Protein AF-A0A2N2AMV7-F1 (afdb_monomer_lite)

Secondary structure (DSSP, 8-state):
----------SSSSSSSS----------TT----HHHHHHHHHHHH-TT--HHHHHHHHHHHHTSPP-PPP---

Foldseek 3Di:
DDDDDDDDPPPVPDPPDPPPPDPPPPVPDLDAQDPVLLVVLVVLCVDPPRDPVSVVVSVVNNVRHDDDDPDPPD

Radius of gyration: 22.49 Å; chains: 1; bounding box: 31×39×76 Å

Structure (mmCIF, N/CA/C/O backbone):
data_AF-A0A2N2AMV7-F1
#
_entry.id   AF-A0A2N2AMV7-F1
#
loop_
_atom_site.group_PDB
_atom_site.id
_atom_site.type_symbol
_atom_site.label_atom_id
_atom_site.label_alt_id
_atom_site.label_comp_id
_atom_site.label_asym_id
_atom_site.label_entity_id
_atom_site.label_seq_id
_atom_site.pdbx_PDB_ins_code
_atom_site.Cartn_x
_atom_site.Cartn_y
_atom_site.Cartn_z
_atom_site.occupancy
_atom_site.B_iso_or_equiv
_atom_site.auth_seq_id
_atom_site.auth_comp_id
_atom_site.auth_asym_id
_atom_site.auth_atom_id
_atom_site.pdbx_PDB_model_num
ATOM 1 N N . MET A 1 1 ? -6.705 -0.106 52.676 1.00 40.06 1 MET A N 1
ATOM 2 C CA . MET A 1 1 ? -6.632 -1.567 52.874 1.00 40.06 1 MET A CA 1
ATOM 3 C C . MET A 1 1 ? -6.093 -2.187 51.598 1.00 40.06 1 MET A C 1
ATOM 5 O O . MET A 1 1 ? -6.695 -1.971 50.563 1.00 40.06 1 MET A O 1
ATOM 9 N N . GLN A 1 2 ? -4.953 -2.877 51.733 1.00 44.03 2 GLN A N 1
ATOM 10 C CA . GLN A 1 2 ? -4.408 -3.938 50.864 1.00 44.03 2 GLN A CA 1
ATOM 11 C C . GLN A 1 2 ? -4.166 -3.542 49.390 1.00 44.03 2 GLN A C 1
ATOM 13 O O . GLN A 1 2 ? -5.095 -3.448 48.604 1.00 44.03 2 GLN A O 1
ATOM 18 N N . LYS A 1 3 ? -2.942 -3.119 49.028 1.00 45.16 3 LYS A N 1
ATOM 19 C CA . LYS A 1 3 ? -1.796 -3.984 48.630 1.00 45.16 3 LYS A CA 1
ATOM 20 C C . LYS A 1 3 ? -2.218 -4.918 47.486 1.00 45.16 3 LYS A C 1
ATOM 22 O O . LYS A 1 3 ? -3.102 -5.731 47.687 1.00 45.16 3 LYS A O 1
ATOM 27 N N . THR A 1 4 ? -1.631 -4.826 46.297 1.00 52.19 4 THR A N 1
ATOM 28 C CA . THR A 1 4 ? -0.277 -5.344 46.060 1.00 52.19 4 THR A CA 1
ATOM 29 C C . THR A 1 4 ? 0.541 -4.545 45.047 1.00 52.19 4 THR A C 1
ATOM 31 O O . THR A 1 4 ? 0.075 -4.143 43.984 1.00 52.19 4 THR A O 1
ATOM 34 N N . GLU A 1 5 ? 1.804 -4.393 45.415 1.00 50.56 5 GLU A N 1
ATOM 35 C CA . GLU A 1 5 ? 2.931 -3.906 44.635 1.00 50.56 5 GLU A CA 1
ATOM 36 C C . GLU A 1 5 ? 3.310 -4.911 43.515 1.00 50.56 5 GLU A C 1
ATOM 38 O O . GLU A 1 5 ? 3.093 -6.110 43.672 1.00 50.56 5 GLU A O 1
ATOM 43 N N . LYS A 1 6 ? 3.843 -4.376 42.400 1.00 58.09 6 LYS A N 1
ATOM 44 C CA . LYS A 1 6 ? 5.043 -4.744 41.586 1.00 58.09 6 LYS A CA 1
ATOM 45 C C . LYS A 1 6 ? 5.848 -6.023 41.972 1.00 58.09 6 LYS A C 1
ATOM 47 O O . LYS A 1 6 ? 5.721 -6.481 43.099 1.00 58.09 6 LYS A O 1
ATOM 52 N N . PRO A 1 7 ? 6.917 -6.440 41.243 1.00 51.28 7 PRO A N 1
ATOM 53 C CA . PRO A 1 7 ? 7.311 -6.404 39.811 1.00 51.28 7 PRO A CA 1
ATOM 54 C C . PRO A 1 7 ? 7.923 -7.757 39.329 1.00 51.28 7 PRO A C 1
ATOM 56 O O . PRO A 1 7 ? 8.431 -8.502 40.147 1.00 51.28 7 PRO A O 1
ATOM 59 N N . LEU A 1 8 ? 7.983 -8.057 38.022 1.00 47.03 8 LEU A N 1
ATOM 60 C CA . LEU A 1 8 ? 8.934 -9.020 37.395 1.00 47.03 8 LEU A CA 1
ATOM 61 C C . LEU A 1 8 ? 8.669 -8.960 35.867 1.00 47.03 8 LEU A C 1
ATOM 63 O O . LEU A 1 8 ? 7.664 -9.476 35.402 1.00 47.03 8 LEU A O 1
ATOM 67 N N . GLU A 1 9 ? 9.410 -8.246 35.007 1.00 53.47 9 GLU A N 1
ATOM 68 C CA . GLU A 1 9 ? 10.816 -8.501 34.629 1.00 53.47 9 GLU A CA 1
ATOM 69 C C . GLU A 1 9 ? 11.238 -9.965 34.872 1.00 53.47 9 GLU A C 1
ATOM 71 O O . GLU A 1 9 ? 12.182 -10.249 35.597 1.00 53.47 9 GLU A O 1
ATOM 76 N N . SER A 1 10 ? 10.492 -10.919 34.294 1.00 52.12 10 SER A N 1
ATOM 77 C CA . SER A 1 10 ? 10.838 -12.355 34.302 1.00 52.12 10 SER A CA 1
ATOM 78 C C . SER A 1 10 ? 10.385 -13.108 33.057 1.00 52.12 10 SER A C 1
ATOM 80 O O . SER A 1 10 ? 9.963 -14.257 33.111 1.00 52.12 10 SER A O 1
ATOM 82 N N . THR A 1 11 ? 10.457 -12.477 31.889 1.00 52.72 11 THR A N 1
ATOM 83 C CA . THR A 1 11 ? 10.609 -13.236 30.632 1.00 52.72 11 THR A CA 1
ATOM 84 C C . THR A 1 11 ? 11.442 -12.443 29.623 1.00 52.72 11 THR A C 1
ATOM 86 O O . THR A 1 11 ? 11.236 -12.500 28.416 1.00 52.72 11 THR A O 1
ATOM 89 N N . ARG A 1 12 ? 12.442 -11.708 30.120 1.00 57.25 12 ARG A N 1
ATOM 90 C CA . ARG A 1 12 ? 13.597 -11.259 29.337 1.00 57.25 12 ARG A CA 1
ATOM 91 C C . ARG A 1 12 ? 14.752 -12.245 29.534 1.00 57.25 12 ARG A C 1
ATOM 93 O O . ARG A 1 12 ? 15.738 -11.914 30.172 1.00 57.25 12 ARG A O 1
ATOM 100 N N . ALA A 1 13 ? 14.605 -13.475 29.043 1.00 53.19 13 ALA A N 1
ATOM 101 C CA . ALA A 1 13 ? 15.738 -14.410 28.912 1.00 53.19 13 ALA A CA 1
ATOM 102 C C . ALA A 1 13 ? 15.495 -15.605 27.963 1.00 53.19 13 ALA A C 1
ATOM 104 O O . ALA A 1 13 ? 16.361 -16.464 27.867 1.00 53.19 13 ALA A O 1
ATOM 105 N N . GLY A 1 14 ? 14.349 -15.701 27.268 1.00 48.38 14 GLY A N 1
ATOM 106 C CA . GLY A 1 14 ? 14.004 -16.917 26.505 1.00 48.38 14 GLY A CA 1
ATOM 107 C C . GLY A 1 14 ? 13.587 -16.728 25.046 1.00 48.38 14 GLY A C 1
ATOM 108 O O . GLY A 1 14 ? 13.549 -17.699 24.303 1.00 48.38 14 GLY A O 1
ATOM 109 N N . ILE A 1 15 ? 13.293 -15.502 24.603 1.00 51.94 15 ILE A N 1
ATOM 110 C CA . ILE A 1 15 ? 12.860 -15.216 23.216 1.00 51.94 15 ILE A CA 1
ATOM 111 C C . ILE A 1 15 ? 13.836 -14.222 22.554 1.00 51.94 15 ILE A C 1
ATOM 113 O O . ILE A 1 15 ? 13.473 -13.425 21.703 1.00 51.94 15 ILE A O 1
ATOM 117 N N . CYS A 1 16 ? 15.111 -14.234 22.958 1.00 47.09 16 CYS A N 1
ATOM 118 C CA . CYS A 1 16 ? 16.133 -13.344 22.389 1.00 47.09 16 CYS A CA 1
ATOM 119 C C . CYS A 1 16 ? 17.071 -14.044 21.384 1.00 47.09 16 CYS A C 1
ATOM 121 O O . CYS A 1 16 ? 18.074 -13.454 21.003 1.00 47.09 16 CYS A O 1
ATOM 123 N N . LEU A 1 17 ? 16.803 -15.293 20.961 1.00 46.75 17 LEU A N 1
ATOM 124 C CA . LEU A 1 17 ? 17.818 -16.039 20.196 1.00 46.75 17 LEU A CA 1
ATOM 125 C C . LEU A 1 17 ? 17.355 -17.062 19.145 1.00 46.75 17 LEU A C 1
ATOM 127 O O . LEU A 1 17 ? 18.201 -17.843 18.730 1.00 46.75 17 LEU A O 1
ATOM 131 N N . LEU A 1 18 ? 16.098 -17.099 18.658 1.00 51.28 18 LEU A N 1
ATOM 132 C CA . LEU A 1 18 ? 15.766 -18.176 17.693 1.00 51.28 18 LEU A CA 1
ATOM 133 C C . LEU A 1 18 ? 14.903 -17.919 16.454 1.00 51.28 18 LEU A C 1
ATOM 135 O O . LEU A 1 18 ? 14.720 -18.868 15.707 1.00 51.28 18 LEU A O 1
ATOM 139 N N . THR A 1 19 ? 14.456 -16.714 16.097 1.00 54.25 19 THR A N 1
ATOM 140 C CA . THR A 1 19 ? 13.887 -16.550 14.733 1.00 54.25 19 THR A CA 1
ATOM 141 C C . THR A 1 19 ? 14.227 -15.234 14.045 1.00 54.25 19 THR A C 1
ATOM 143 O O . THR A 1 19 ? 13.480 -14.759 13.196 1.00 54.25 19 THR A O 1
ATOM 146 N N . ALA A 1 20 ? 15.429 -14.706 14.281 1.00 53.50 20 ALA A N 1
ATOM 147 C CA . ALA A 1 20 ? 16.121 -13.950 13.236 1.00 53.50 20 ALA A CA 1
ATOM 148 C C . ALA A 1 20 ? 16.733 -14.936 12.218 1.00 53.50 20 ALA A C 1
ATOM 150 O O . ALA A 1 20 ? 17.930 -14.918 11.963 1.00 53.50 20 ALA A O 1
ATOM 151 N N . GLN A 1 21 ? 15.919 -15.841 11.662 1.00 49.59 21 GLN A N 1
ATOM 152 C CA . GLN A 1 21 ? 16.283 -16.511 10.420 1.00 49.59 21 GLN A CA 1
ATOM 153 C C . GLN A 1 21 ? 15.896 -15.542 9.310 1.00 49.59 21 GLN A C 1
ATOM 155 O O . GLN A 1 21 ? 14.776 -15.549 8.811 1.00 49.59 21 GLN A O 1
ATOM 160 N N . GLU A 1 22 ? 16.846 -14.659 9.019 1.00 49.94 22 GLU A N 1
ATOM 161 C CA . GLU A 1 22 ? 17.189 -14.242 7.671 1.00 49.94 22 GLU A CA 1
ATOM 162 C C . GLU A 1 22 ? 15.981 -13.971 6.767 1.00 49.94 22 GLU A C 1
ATOM 164 O O . GLU A 1 22 ? 15.589 -14.799 5.940 1.00 49.94 22 GLU A O 1
ATOM 169 N N . VAL A 1 23 ? 15.463 -12.743 6.831 1.00 45.69 23 VAL A N 1
ATOM 170 C CA . VAL A 1 23 ? 14.847 -12.130 5.654 1.00 45.69 23 VAL A CA 1
ATOM 171 C C . VAL A 1 23 ? 15.940 -11.938 4.598 1.00 45.69 23 VAL A C 1
ATOM 173 O O . VAL A 1 23 ? 16.367 -10.827 4.298 1.00 45.69 23 VAL A O 1
ATOM 176 N N . HIS A 1 24 ? 16.395 -13.038 3.995 1.00 48.03 24 HIS A N 1
ATOM 177 C CA . HIS A 1 24 ? 16.895 -13.009 2.634 1.00 48.03 24 HIS A CA 1
ATOM 178 C C . HIS A 1 24 ? 15.706 -12.571 1.785 1.00 48.03 24 HIS A C 1
ATOM 180 O O . HIS A 1 24 ? 14.947 -13.377 1.247 1.00 48.03 24 HIS A O 1
ATOM 186 N N . VAL A 1 25 ? 15.507 -11.253 1.728 1.00 55.03 25 VAL A N 1
ATOM 187 C CA . VAL A 1 25 ? 14.669 -10.594 0.748 1.00 55.03 25 VAL A CA 1
ATOM 188 C C . VAL A 1 25 ? 15.363 -10.861 -0.577 1.00 55.03 25 VAL A C 1
ATOM 190 O O . VAL A 1 25 ? 16.143 -10.058 -1.083 1.00 55.03 25 VAL A O 1
ATOM 193 N N . ILE A 1 26 ? 15.073 -12.024 -1.155 1.00 60.03 26 ILE A N 1
ATOM 194 C CA . ILE A 1 26 ? 15.129 -12.193 -2.592 1.00 60.03 26 ILE A CA 1
ATOM 195 C C . ILE A 1 26 ? 14.043 -11.233 -3.098 1.00 60.03 26 ILE A C 1
ATOM 197 O O . ILE A 1 26 ? 12.894 -11.625 -3.279 1.00 60.03 26 ILE A O 1
ATOM 201 N N . MET A 1 27 ? 14.346 -9.930 -3.201 1.00 58.97 27 MET A N 1
ATOM 202 C CA . MET A 1 27 ? 13.462 -8.974 -3.863 1.00 58.97 27 MET A CA 1
ATOM 203 C C . MET A 1 27 ? 13.322 -9.497 -5.285 1.00 58.97 27 MET A C 1
ATOM 205 O O . MET A 1 27 ? 14.230 -9.376 -6.110 1.00 58.97 27 MET A O 1
ATOM 209 N N . ALA A 1 28 ? 12.206 -10.178 -5.526 1.00 57.12 28 ALA A N 1
ATOM 210 C CA . ALA A 1 28 ? 11.917 -10.841 -6.772 1.00 57.12 28 ALA A CA 1
ATOM 211 C C . ALA A 1 28 ? 11.917 -9.795 -7.895 1.00 57.12 28 ALA A C 1
ATOM 213 O O . ALA A 1 28 ? 11.091 -8.889 -7.940 1.00 57.12 28 ALA A O 1
ATOM 214 N N . LYS A 1 29 ? 12.920 -9.902 -8.770 1.00 62.66 29 LYS A N 1
ATOM 215 C CA . LYS A 1 29 ? 12.937 -9.466 -10.174 1.00 62.66 29 LYS A CA 1
ATOM 216 C C . LYS A 1 29 ? 12.069 -8.241 -10.515 1.00 62.66 29 LYS A C 1
ATOM 218 O O . LYS A 1 29 ? 11.140 -8.366 -11.295 1.00 62.66 29 LYS A O 1
ATOM 223 N N . ASN A 1 30 ? 12.413 -7.050 -10.012 1.00 67.50 30 ASN A N 1
ATOM 224 C CA . ASN A 1 30 ? 11.905 -5.746 -10.493 1.00 67.50 30 ASN A CA 1
ATOM 225 C C . ASN A 1 30 ? 10.369 -5.630 -10.655 1.00 67.50 30 ASN A C 1
ATOM 227 O O . ASN A 1 30 ? 9.900 -4.752 -11.385 1.00 67.50 30 ASN A O 1
ATOM 231 N N . GLU A 1 31 ? 9.587 -6.503 -10.019 1.00 73.44 31 GLU A N 1
ATOM 232 C CA . GLU A 1 31 ? 8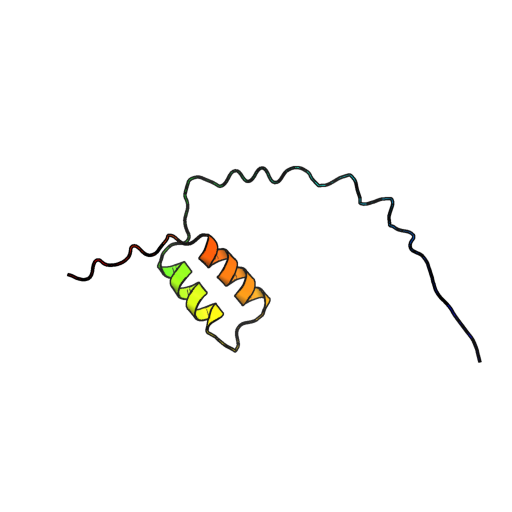.140 -6.486 -10.140 1.00 73.44 31 GLU A CA 1
ATOM 233 C C . GLU A 1 31 ? 7.638 -5.308 -9.321 1.00 73.44 31 GLU A C 1
ATOM 235 O O . GLU A 1 31 ? 7.886 -5.202 -8.120 1.00 73.44 31 GLU A O 1
ATOM 240 N N . LYS A 1 32 ? 7.009 -4.359 -10.006 1.00 81.69 32 LYS A N 1
ATOM 241 C CA . LYS A 1 32 ? 6.518 -3.138 -9.383 1.00 81.69 32 LYS A CA 1
ATOM 242 C C . LYS A 1 32 ? 5.007 -3.118 -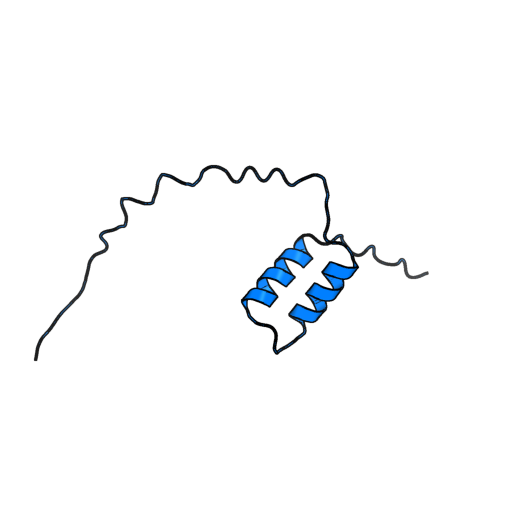9.424 1.00 81.69 32 LYS A C 1
ATOM 244 O O . LYS A 1 32 ? 4.405 -3.483 -10.436 1.00 81.69 32 LYS A O 1
ATOM 249 N N . THR A 1 33 ? 4.404 -2.592 -8.364 1.00 86.19 33 THR A N 1
ATOM 250 C CA . THR A 1 33 ? 2.959 -2.376 -8.286 1.00 86.19 33 THR A CA 1
ATOM 251 C C . THR A 1 33 ? 2.486 -1.601 -9.516 1.00 86.19 33 THR A C 1
ATOM 253 O O . THR A 1 33 ? 2.909 -0.470 -9.7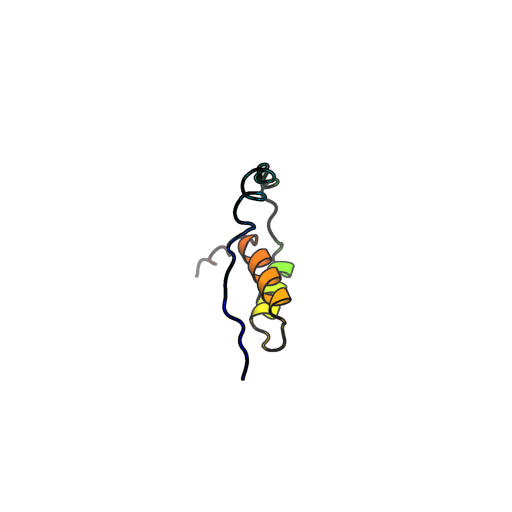61 1.00 86.19 33 THR A O 1
ATOM 256 N N . GLY A 1 34 ? 1.601 -2.200 -10.317 1.00 87.75 34 GLY A N 1
ATOM 257 C CA . GLY A 1 34 ? 1.098 -1.572 -11.538 1.00 87.75 34 GLY A CA 1
ATOM 258 C C . GLY A 1 34 ? 0.431 -0.215 -11.273 1.00 87.75 34 GLY A C 1
ATOM 259 O O . GLY A 1 34 ? -0.116 0.038 -10.198 1.00 87.75 34 GLY A O 1
ATOM 260 N N . LYS A 1 35 ? 0.410 0.666 -12.284 1.00 87.31 35 LYS A N 1
ATOM 261 C CA . LYS A 1 35 ? -0.127 2.041 -12.163 1.00 87.31 35 LYS A CA 1
ATOM 262 C C . LYS A 1 35 ? -1.540 2.089 -11.567 1.00 87.31 35 LYS A C 1
ATOM 264 O O . LYS A 1 35 ? -1.816 2.953 -10.744 1.00 87.31 35 LYS A O 1
ATOM 269 N N . LYS A 1 36 ? -2.420 1.156 -11.956 1.00 89.12 36 LYS A N 1
ATOM 270 C CA . LYS A 1 36 ? -3.804 1.077 -11.453 1.00 89.12 36 LYS A CA 1
ATOM 271 C C . LYS A 1 36 ? -3.857 0.787 -9.951 1.00 89.12 36 LYS A C 1
ATOM 273 O O . LYS A 1 36 ? -4.577 1.472 -9.231 1.00 89.12 36 LYS A O 1
ATOM 278 N N . ALA A 1 37 ? -3.068 -0.180 -9.484 1.00 89.56 37 ALA A N 1
ATOM 279 C CA . ALA A 1 37 ? -2.989 -0.534 -8.071 1.00 89.56 37 ALA A CA 1
ATOM 280 C C . ALA A 1 37 ? -2.393 0.615 -7.241 1.00 89.56 37 ALA A C 1
ATOM 282 O O . ALA A 1 37 ? -2.950 0.974 -6.208 1.00 89.56 37 ALA A O 1
ATOM 283 N N . ALA A 1 38 ? -1.353 1.286 -7.744 1.00 90.62 38 ALA A N 1
ATOM 284 C CA . ALA A 1 38 ? -0.799 2.479 -7.103 1.00 90.62 38 ALA A CA 1
ATOM 285 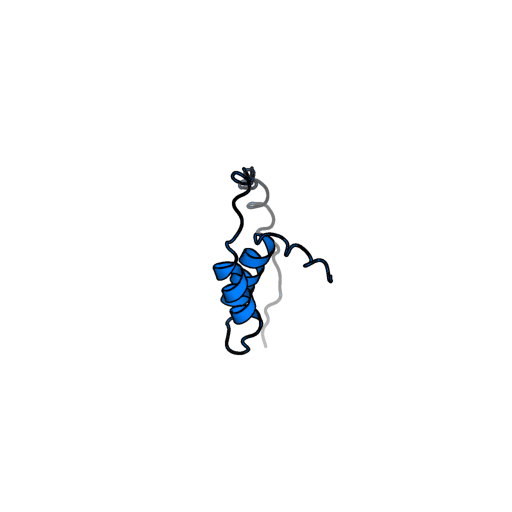C C . ALA A 1 38 ? -1.821 3.634 -7.021 1.00 90.62 38 ALA A C 1
ATOM 287 O O . ALA A 1 38 ? -1.927 4.313 -6.002 1.00 90.62 38 ALA A O 1
ATOM 288 N N . SER A 1 39 ? -2.620 3.848 -8.073 1.00 91.69 39 SER A N 1
ATOM 289 C CA . SER A 1 39 ? -3.698 4.845 -8.063 1.00 91.69 39 SER A CA 1
ATOM 290 C C . SER A 1 39 ? -4.810 4.506 -7.068 1.00 91.69 39 SER A C 1
ATOM 292 O O . SER A 1 39 ? -5.322 5.409 -6.408 1.00 91.69 39 SER A O 1
ATOM 294 N N . ALA A 1 40 ? -5.178 3.229 -6.941 1.00 93.44 40 ALA A N 1
ATOM 295 C CA . ALA A 1 40 ? -6.143 2.778 -5.943 1.00 93.44 40 ALA A CA 1
ATOM 296 C C . ALA A 1 40 ? -5.599 2.962 -4.517 1.00 93.44 40 ALA A C 1
ATOM 298 O O . ALA A 1 40 ? -6.290 3.528 -3.676 1.00 93.44 40 ALA A O 1
ATOM 299 N N . ALA A 1 41 ? -4.340 2.596 -4.271 1.00 92.56 41 ALA A N 1
ATOM 300 C CA . ALA A 1 41 ? -3.674 2.814 -2.988 1.00 92.56 41 ALA A CA 1
ATOM 301 C C . ALA A 1 41 ? -3.649 4.302 -2.591 1.00 92.56 41 ALA A C 1
ATOM 303 O O . ALA A 1 41 ? -3.953 4.644 -1.451 1.00 92.56 41 ALA A O 1
ATOM 304 N N . GLY A 1 42 ? -3.391 5.205 -3.545 1.00 93.25 42 GLY A N 1
ATOM 305 C CA . GLY A 1 42 ? -3.484 6.648 -3.307 1.00 93.25 42 GLY A CA 1
ATOM 306 C C . GLY A 1 42 ? -4.880 7.095 -2.857 1.00 93.25 42 GLY A C 1
ATOM 307 O O . GLY A 1 42 ? -4.998 7.876 -1.918 1.00 93.25 42 GLY A O 1
ATOM 308 N N . LYS A 1 43 ? -5.945 6.550 -3.462 1.00 95.25 43 LYS A N 1
ATOM 309 C CA . LYS A 1 43 ? -7.330 6.827 -3.037 1.00 95.25 43 LYS A CA 1
ATOM 310 C C . LYS A 1 43 ? -7.597 6.330 -1.614 1.00 95.25 43 LYS A C 1
ATOM 312 O O . LYS A 1 43 ? -8.209 7.051 -0.838 1.00 95.25 43 LYS A O 1
ATOM 317 N N . VAL A 1 44 ? -7.103 5.141 -1.265 1.00 95.12 44 VAL A N 1
ATOM 318 C CA . VAL A 1 44 ? -7.248 4.549 0.079 1.00 95.12 44 VAL A CA 1
ATOM 319 C C . VAL A 1 44 ? -6.548 5.388 1.154 1.00 95.12 44 VAL A C 1
ATOM 321 O O . VAL A 1 44 ? -7.042 5.459 2.277 1.00 95.12 44 VAL A O 1
ATOM 324 N N . LEU A 1 45 ? -5.429 6.043 0.825 1.00 94.38 45 LEU A N 1
ATOM 325 C CA . LEU A 1 45 ? -4.744 6.962 1.742 1.00 94.38 45 LEU A CA 1
ATOM 326 C C . LEU A 1 45 ? -5.465 8.303 1.901 1.00 94.38 45 LEU A C 1
ATOM 328 O O . LEU A 1 45 ? -5.461 8.863 2.995 1.00 94.38 45 LEU A O 1
ATOM 332 N N . SER A 1 46 ? -6.067 8.823 0.830 1.00 95.69 46 SER A N 1
ATOM 333 C CA . SER A 1 46 ? -6.817 10.085 0.871 1.00 95.69 46 SER A CA 1
ATOM 334 C C . SER A 1 46 ? -8.212 9.948 1.484 1.00 95.69 46 SER A C 1
ATOM 336 O O . SER A 1 46 ? -8.817 10.957 1.839 1.00 95.69 46 SER A O 1
ATOM 338 N N . ASP A 1 47 ? -8.737 8.728 1.600 1.00 94.62 47 ASP A N 1
ATOM 339 C CA . ASP A 1 47 ? -10.061 8.492 2.157 1.00 94.62 47 ASP A CA 1
ATOM 340 C C . ASP A 1 47 ? -10.048 8.536 3.706 1.00 94.62 47 ASP A C 1
ATOM 342 O O . ASP A 1 47 ? -9.304 7.788 4.356 1.00 94.62 47 ASP A O 1
ATOM 346 N N . PRO A 1 48 ? -10.882 9.386 4.338 1.00 91.06 48 PRO A N 1
ATOM 347 C CA . PRO A 1 48 ? -10.921 9.517 5.793 1.00 91.06 48 PRO A CA 1
ATOM 348 C C . PRO A 1 48 ? -11.593 8.329 6.499 1.00 91.06 48 PRO A C 1
ATOM 350 O O . PRO A 1 48 ? -11.309 8.100 7.672 1.00 91.06 48 PRO A O 1
ATOM 353 N N . LYS A 1 49 ? -12.447 7.557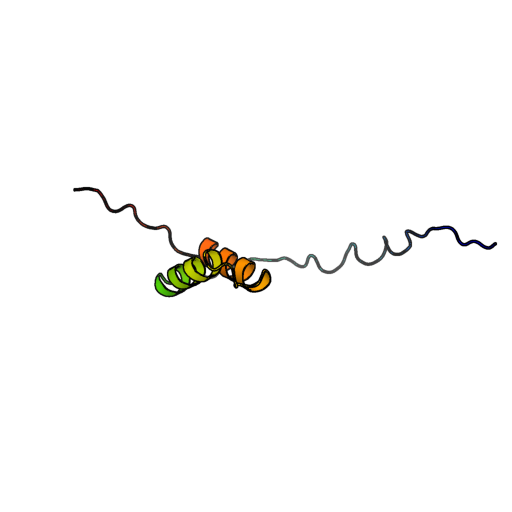 5.811 1.00 94.50 49 LYS A N 1
ATOM 354 C CA . LYS A 1 49 ? -13.123 6.363 6.351 1.00 94.50 49 LYS A CA 1
ATOM 355 C C . LYS A 1 49 ? -12.249 5.105 6.291 1.00 94.50 49 LYS A C 1
ATOM 357 O O . LYS A 1 49 ? -12.596 4.089 6.888 1.00 94.50 49 LYS A O 1
ATOM 362 N N . SER A 1 50 ? -11.120 5.157 5.589 1.00 91.94 50 SER A N 1
ATOM 363 C CA . SER A 1 50 ? -10.184 4.040 5.468 1.00 91.94 50 SER A CA 1
ATOM 364 C C . SER A 1 50 ? -9.515 3.685 6.809 1.00 91.94 50 SER A C 1
ATOM 366 O O . SER A 1 50 ? -9.038 4.561 7.545 1.00 91.94 50 SER A O 1
ATOM 368 N N . SER A 1 51 ? -9.479 2.386 7.130 1.00 94.06 51 SER A N 1
ATOM 369 C CA . SER A 1 51 ? -8.940 1.863 8.392 1.00 94.06 51 SER A CA 1
ATOM 370 C C . SER A 1 51 ? -7.413 1.980 8.454 1.00 94.06 51 SER A C 1
ATOM 372 O O . SER A 1 51 ? -6.731 2.046 7.430 1.00 94.06 51 SER A O 1
ATOM 374 N N . ALA A 1 52 ? -6.847 1.980 9.664 1.00 92.50 52 ALA A N 1
ATOM 375 C CA . ALA A 1 52 ? -5.396 2.065 9.853 1.00 92.50 52 ALA A CA 1
ATOM 376 C C . ALA A 1 52 ? -4.646 0.936 9.120 1.00 92.50 52 ALA A C 1
ATOM 378 O O . ALA A 1 52 ? -3.657 1.193 8.439 1.00 92.50 52 ALA A O 1
ATOM 379 N N . ALA A 1 53 ? -5.167 -0.294 9.174 1.00 93.06 53 ALA A N 1
ATOM 380 C CA . ALA A 1 53 ? -4.594 -1.436 8.464 1.00 93.06 53 ALA A CA 1
ATOM 381 C C . ALA A 1 53 ? -4.616 -1.250 6.935 1.00 93.06 53 ALA A C 1
ATOM 383 O O . ALA A 1 53 ? -3.617 -1.513 6.266 1.00 93.06 53 ALA A O 1
ATOM 384 N N . ALA A 1 54 ? -5.725 -0.739 6.384 1.00 91.38 54 ALA A N 1
ATOM 385 C CA . ALA A 1 54 ? -5.844 -0.468 4.952 1.00 91.38 54 ALA A CA 1
ATOM 386 C C . ALA A 1 54 ? -4.858 0.616 4.493 1.00 91.38 54 ALA A C 1
ATOM 388 O O . ALA A 1 54 ? -4.240 0.486 3.437 1.00 91.38 54 ALA A O 1
ATOM 389 N N . LYS A 1 55 ? -4.657 1.657 5.311 1.00 94.81 55 LYS A N 1
ATOM 390 C CA . LYS A 1 55 ? -3.676 2.717 5.047 1.00 94.81 55 LYS A CA 1
ATOM 391 C C . LYS A 1 55 ? -2.246 2.185 5.058 1.00 94.81 55 LYS A C 1
ATOM 393 O O . LYS A 1 55 ? -1.488 2.498 4.144 1.00 94.81 55 LYS A O 1
ATOM 398 N N . THR A 1 56 ? -1.891 1.334 6.019 1.00 95.12 56 THR A N 1
ATOM 399 C CA . THR A 1 56 ? -0.567 0.695 6.066 1.00 95.12 56 THR A CA 1
ATOM 400 C C . THR A 1 56 ? -0.319 -0.163 4.827 1.00 95.12 56 THR A C 1
ATOM 402 O O . THR A 1 56 ? 0.698 0.009 4.160 1.00 95.12 56 THR A O 1
ATOM 405 N N . ALA A 1 57 ? -1.274 -1.018 4.451 1.00 92.56 57 ALA A N 1
ATOM 406 C CA . ALA A 1 57 ? -1.155 -1.847 3.252 1.00 92.56 57 ALA A CA 1
ATOM 407 C C . ALA A 1 57 ? -1.050 -1.004 1.965 1.00 92.56 57 ALA A C 1
ATOM 409 O O . ALA A 1 57 ? -0.232 -1.291 1.089 1.00 92.56 57 ALA A O 1
ATOM 410 N N . ALA A 1 58 ? -1.832 0.074 1.859 1.00 92.69 58 ALA A N 1
ATOM 411 C CA . ALA A 1 58 ? -1.771 0.999 0.731 1.00 92.69 58 ALA A CA 1
ATOM 412 C C . ALA A 1 58 ? -0.423 1.738 0.652 1.00 92.69 58 ALA A C 1
ATOM 414 O O . ALA A 1 58 ? 0.136 1.888 -0.435 1.00 92.69 58 ALA A O 1
ATOM 415 N N . ALA A 1 59 ? 0.131 2.156 1.792 1.00 93.25 59 ALA A N 1
ATOM 416 C CA . ALA A 1 59 ? 1.459 2.759 1.855 1.00 93.25 59 ALA A CA 1
ATOM 417 C C . ALA A 1 59 ? 2.551 1.766 1.418 1.00 93.25 59 ALA A C 1
ATOM 419 O O . ALA A 1 59 ? 3.404 2.117 0.600 1.00 93.25 59 ALA A O 1
ATOM 420 N N . SER A 1 60 ? 2.479 0.507 1.868 1.00 93.38 60 SER A N 1
ATOM 421 C CA . SER A 1 60 ? 3.378 -0.565 1.419 1.00 93.38 60 SER A CA 1
ATOM 422 C C . SER A 1 60 ? 3.297 -0.796 -0.096 1.00 93.38 60 SER A C 1
ATOM 424 O O . SER A 1 60 ? 4.318 -0.955 -0.762 1.00 93.38 60 SER A O 1
ATOM 426 N N . ALA A 1 61 ? 2.097 -0.749 -0.677 1.00 91.12 61 ALA A N 1
ATOM 427 C CA . ALA A 1 61 ? 1.924 -0.880 -2.122 1.00 91.12 61 ALA A CA 1
ATOM 428 C C . ALA A 1 61 ? 2.527 0.303 -2.904 1.00 91.12 61 ALA A C 1
ATOM 430 O O . ALA A 1 61 ? 3.055 0.104 -4.002 1.00 91.12 61 ALA A O 1
ATOM 431 N N . LEU A 1 62 ? 2.474 1.522 -2.350 1.00 92.31 62 LEU A N 1
ATOM 432 C CA . LEU A 1 62 ? 3.064 2.716 -2.964 1.00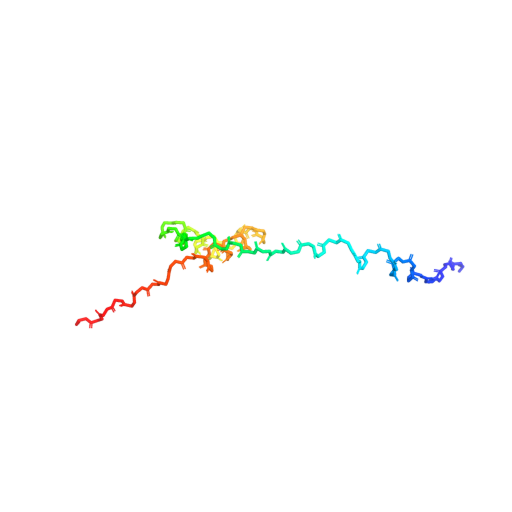 92.31 62 LEU A CA 1
ATOM 433 C C . LEU A 1 62 ? 4.590 2.705 -2.944 1.00 92.31 62 LEU A C 1
ATOM 435 O O . LEU A 1 62 ? 5.187 3.123 -3.932 1.00 92.31 62 LEU A O 1
ATOM 439 N N . THR A 1 63 ? 5.229 2.200 -1.886 1.00 90.94 63 THR A N 1
ATOM 440 C CA . THR A 1 63 ? 6.700 2.098 -1.871 1.00 90.94 63 THR A CA 1
ATOM 441 C C . THR A 1 63 ? 7.232 1.073 -2.875 1.00 90.94 63 THR A C 1
ATOM 443 O O . THR A 1 63 ? 8.387 1.167 -3.276 1.00 90.94 63 THR A O 1
ATOM 446 N N . GLN A 1 64 ? 6.403 0.120 -3.308 1.00 90.56 64 GLN A N 1
ATOM 447 C CA . GLN A 1 64 ? 6.734 -0.836 -4.370 1.00 90.56 64 GLN A CA 1
ATOM 448 C C . GLN A 1 64 ? 6.321 -0.346 -5.773 1.00 90.56 64 GLN A C 1
ATOM 450 O O . GLN A 1 64 ? 6.610 -1.003 -6.776 1.00 90.56 64 GLN A O 1
ATOM 455 N N . ALA A 1 65 ? 5.615 0.785 -5.880 1.00 88.31 65 ALA A N 1
ATOM 456 C CA . ALA A 1 65 ? 5.157 1.318 -7.158 1.00 88.31 65 ALA A CA 1
ATOM 457 C C . ALA A 1 65 ? 6.311 1.974 -7.946 1.00 88.31 65 ALA A C 1
ATOM 459 O O . ALA A 1 65 ? 7.229 2.538 -7.354 1.00 88.31 65 ALA A O 1
ATOM 460 N N . PRO A 1 66 ? 6.287 1.937 -9.294 1.00 84.19 66 PRO A N 1
ATOM 461 C CA . PRO A 1 66 ? 7.305 2.582 -10.115 1.00 84.19 66 PRO A CA 1
ATOM 462 C C . PRO A 1 66 ? 7.255 4.105 -9.977 1.00 84.19 66 PRO A C 1
ATOM 464 O O . PRO A 1 66 ? 6.171 4.699 -9.976 1.00 84.19 66 PRO A O 1
ATOM 467 N N . ASP A 1 67 ? 8.426 4.743 -9.999 1.00 83.06 67 ASP A N 1
ATOM 468 C CA . ASP A 1 67 ? 8.531 6.198 -10.040 1.00 83.06 67 ASP A CA 1
ATOM 469 C C . ASP A 1 67 ? 7.750 6.786 -11.218 1.00 83.06 67 ASP A C 1
ATOM 471 O O . ASP A 1 67 ? 7.807 6.323 -12.369 1.00 83.06 67 ASP A O 1
ATOM 475 N N . LYS A 1 68 ? 7.019 7.867 -10.945 1.00 76.81 68 LYS A N 1
ATOM 476 C CA . LYS A 1 68 ? 6.365 8.639 -11.997 1.00 76.81 68 LYS A CA 1
ATOM 477 C C . LYS A 1 68 ? 7.453 9.357 -12.793 1.00 76.81 68 LYS A C 1
ATOM 479 O O . LYS A 1 68 ? 8.026 10.332 -12.314 1.00 76.81 68 LYS A O 1
ATOM 484 N N . LYS A 1 69 ? 7.719 8.906 -14.026 1.00 72.88 69 LYS A N 1
ATOM 485 C CA . LYS A 1 69 ? 8.544 9.672 -14.974 1.00 72.88 69 LYS A CA 1
ATOM 486 C C . LYS A 1 69 ? 7.965 11.085 -15.064 1.00 72.88 69 LYS A C 1
ATOM 488 O O . LYS A 1 69 ? 6.800 11.241 -15.434 1.00 72.88 69 LYS A O 1
ATOM 493 N N . LYS A 1 70 ? 8.761 12.095 -14.696 1.00 71.00 70 LYS A N 1
ATOM 494 C CA . LYS A 1 70 ? 8.379 13.502 -14.846 1.00 71.00 70 LYS A CA 1
ATOM 495 C C . LYS A 1 70 ? 8.051 13.719 -16.322 1.00 71.00 70 LYS A C 1
ATOM 497 O O . LYS A 1 70 ? 8.919 13.531 -17.174 1.00 71.00 70 LYS A O 1
ATOM 502 N N . ALA A 1 71 ? 6.798 14.052 -16.628 1.00 65.81 71 ALA A N 1
ATOM 503 C CA . ALA A 1 71 ? 6.442 14.487 -17.968 1.00 65.81 71 ALA A CA 1
ATOM 504 C C . ALA A 1 71 ? 7.299 15.724 -18.259 1.00 65.81 71 ALA A C 1
ATOM 506 O O . ALA A 1 71 ? 7.217 16.708 -17.521 1.00 65.81 71 ALA A O 1
ATOM 507 N N . LYS A 1 72 ? 8.179 15.654 -19.266 1.00 59.78 72 LYS A N 1
ATOM 508 C CA . LYS A 1 72 ? 8.874 16.852 -19.738 1.00 59.78 72 LYS A CA 1
ATOM 509 C C . LYS A 1 72 ? 7.781 17.835 -20.157 1.00 59.78 72 LYS A C 1
ATOM 511 O O . LYS A 1 72 ? 7.043 17.543 -21.095 1.00 59.78 72 LYS A O 1
ATOM 516 N N . LYS A 1 73 ? 7.646 18.949 -19.430 1.00 58.91 73 LYS A N 1
ATOM 517 C CA . LYS A 1 73 ? 6.916 20.116 -19.933 1.00 58.91 73 LYS A CA 1
ATOM 518 C C . LYS A 1 73 ? 7.589 20.480 -21.256 1.00 58.91 73 LYS A C 1
ATOM 520 O O . LYS A 1 73 ? 8.799 20.706 -21.266 1.00 58.91 73 LYS A O 1
ATOM 525 N N . LYS A 1 74 ? 6.829 20.377 -22.341 1.00 52.75 74 LYS A N 1
ATOM 526 C CA . LYS A 1 74 ? 7.226 20.841 -23.665 1.00 52.75 74 LYS A CA 1
ATOM 527 C C . LYS A 1 74 ? 6.874 22.316 -23.775 1.00 52.75 74 LYS A C 1
ATOM 529 O O . LYS A 1 74 ? 5.865 22.698 -23.137 1.00 52.75 74 LYS A O 1
#

pLDDT: mean 72.77, std 19.25, range [40.06, 95.69]

Sequence (74 aa):
MQKTEKPLESTRAGICLLTAQEVHVIMAKNEKTGKKAASAAGKVLSDPKSSAAAKTAAASALTQAPDKKKAKKK